Protein AF-A0A7R7CR61-F1 (afdb_monomer_lite)

Structure (mmCIF, N/CA/C/O backbone):
data_AF-A0A7R7CR61-F1
#
_entry.id   AF-A0A7R7CR61-F1
#
loop_
_atom_site.group_PDB
_atom_site.id
_atom_site.type_symbol
_atom_site.label_atom_id
_atom_site.label_alt_id
_atom_site.label_comp_id
_atom_site.label_asym_id
_atom_site.label_entity_id
_atom_site.label_seq_id
_atom_site.pdbx_PDB_ins_code
_atom_site.Cartn_x
_atom_site.Cartn_y
_atom_site.Cartn_z
_atom_site.occupancy
_atom_site.B_iso_or_equiv
_atom_site.auth_seq_id
_atom_site.auth_comp_id
_atom_site.auth_asym_id
_atom_site.auth_atom_id
_atom_site.pdbx_PDB_model_num
ATOM 1 N N . MET A 1 1 ? 56.508 8.858 -38.794 1.00 45.88 1 MET A N 1
ATOM 2 C CA . MET A 1 1 ? 55.669 8.670 -37.591 1.00 45.88 1 MET A CA 1
ATOM 3 C C . MET A 1 1 ? 54.786 9.894 -37.457 1.00 45.88 1 MET A C 1
ATOM 5 O O . MET A 1 1 ? 55.307 10.942 -37.115 1.00 45.88 1 MET A O 1
ATOM 9 N N . ASN A 1 2 ? 53.508 9.811 -37.824 1.00 46.44 2 ASN A N 1
ATOM 10 C CA . ASN A 1 2 ? 52.592 10.938 -37.649 1.00 46.44 2 ASN A CA 1
ATOM 11 C C . ASN A 1 2 ? 51.218 10.412 -37.191 1.00 46.44 2 ASN A C 1
ATOM 13 O O . ASN A 1 2 ? 50.472 9.893 -38.021 1.00 46.44 2 ASN A O 1
ATOM 17 N N . PRO A 1 3 ? 50.902 10.449 -35.884 1.00 57.31 3 PRO A N 1
ATOM 18 C CA . PRO A 1 3 ? 49.620 10.006 -35.355 1.00 57.31 3 PRO A CA 1
ATOM 19 C C . PRO A 1 3 ? 48.672 11.212 -35.258 1.00 57.31 3 PRO A C 1
ATOM 21 O O . PRO A 1 3 ? 48.504 11.777 -34.186 1.00 57.31 3 PRO A O 1
ATOM 24 N N . ALA A 1 4 ? 48.105 11.679 -36.376 1.00 57.72 4 ALA A N 1
ATOM 25 C CA . ALA A 1 4 ? 47.238 12.871 -36.358 1.00 57.72 4 ALA A CA 1
ATOM 26 C C . ALA A 1 4 ? 46.150 12.892 -37.450 1.00 57.72 4 ALA A C 1
ATOM 28 O O . ALA A 1 4 ? 45.810 13.942 -37.987 1.00 57.72 4 ALA A O 1
ATOM 29 N N . LEU A 1 5 ? 45.571 11.732 -37.770 1.00 53.72 5 LEU A N 1
ATOM 30 C CA . LEU A 1 5 ? 44.330 11.619 -38.552 1.00 53.72 5 LEU A CA 1
ATOM 31 C C . LEU A 1 5 ? 43.232 10.963 -37.691 1.00 53.72 5 LEU A C 1
ATOM 33 O O . LEU A 1 5 ? 42.629 9.965 -38.069 1.00 53.72 5 LEU A O 1
ATOM 37 N N . SER A 1 6 ? 42.989 11.499 -36.489 1.00 62.91 6 SER A N 1
ATOM 38 C CA . SER A 1 6 ? 41.817 11.161 -35.668 1.00 62.91 6 SER A CA 1
ATOM 39 C C . SER A 1 6 ? 40.626 11.975 -36.172 1.00 62.91 6 SER A C 1
ATOM 41 O O . SER A 1 6 ? 40.479 13.158 -35.865 1.00 62.91 6 SER A O 1
ATOM 43 N N . LEU A 1 7 ? 39.833 11.365 -37.046 1.00 68.56 7 LEU A N 1
ATOM 44 C CA . LEU A 1 7 ? 38.799 12.042 -37.818 1.00 68.56 7 LEU A CA 1
ATOM 45 C C . LEU A 1 7 ? 37.644 12.504 -36.901 1.00 68.56 7 LEU A C 1
ATOM 47 O O . LEU A 1 7 ? 36.968 11.648 -36.330 1.00 68.56 7 LEU A O 1
ATOM 51 N N . PRO A 1 8 ? 37.349 13.816 -36.790 1.00 72.31 8 PRO A N 1
ATOM 52 C CA . PRO A 1 8 ? 36.312 14.343 -35.890 1.00 72.31 8 PRO A CA 1
ATOM 53 C C . PRO A 1 8 ? 34.908 13.797 -36.190 1.00 72.31 8 PRO A C 1
ATOM 55 O O . PRO A 1 8 ? 34.048 13.771 -35.315 1.00 72.31 8 PRO A O 1
ATOM 58 N N . PHE A 1 9 ? 34.671 13.306 -37.411 1.00 66.94 9 PHE A N 1
ATOM 59 C CA . PHE A 1 9 ? 33.409 12.652 -37.747 1.00 66.94 9 PHE A CA 1
ATOM 60 C C . PHE A 1 9 ? 33.243 11.286 -37.061 1.00 66.94 9 PHE A C 1
ATOM 62 O O . PHE A 1 9 ? 32.122 10.935 -36.710 1.00 66.94 9 PHE A O 1
ATOM 69 N N . LEU A 1 10 ? 34.324 10.526 -36.834 1.00 70.00 10 LEU A N 1
ATOM 70 C CA . LEU A 1 10 ? 34.260 9.210 -36.183 1.00 70.00 10 LEU A CA 1
ATOM 71 C C . LEU A 1 10 ? 33.920 9.326 -34.690 1.00 70.00 10 LEU A C 1
ATOM 73 O O . LEU A 1 10 ? 33.172 8.498 -34.172 1.00 70.00 10 LEU A O 1
ATOM 77 N N . ASP A 1 11 ? 34.392 10.385 -34.028 1.00 79.00 11 ASP A N 1
ATOM 78 C CA . ASP A 1 11 ? 34.077 10.679 -32.623 1.00 79.00 11 ASP A CA 1
ATOM 79 C C . ASP A 1 11 ? 32.580 10.986 -32.427 1.00 79.00 11 ASP A C 1
ATOM 81 O O . ASP A 1 11 ? 31.938 10.479 -31.509 1.00 79.00 11 ASP A O 1
ATOM 85 N N . ILE A 1 12 ? 31.968 11.717 -33.368 1.00 76.81 12 ILE A N 1
ATOM 86 C CA . ILE A 1 12 ? 30.525 12.010 -33.353 1.00 76.81 12 ILE A CA 1
ATOM 87 C C . ILE A 1 12 ? 29.692 10.728 -33.471 1.00 76.81 12 ILE A C 1
ATOM 89 O O . ILE A 1 12 ? 28.695 10.583 -32.761 1.00 76.81 12 ILE A O 1
ATOM 93 N N . PHE A 1 13 ? 30.079 9.793 -34.345 1.00 77.50 13 PHE A N 1
ATOM 94 C CA . PHE A 1 13 ? 29.362 8.524 -34.492 1.00 77.50 13 PHE A CA 1
ATOM 95 C C . PHE A 1 13 ? 29.517 7.629 -33.257 1.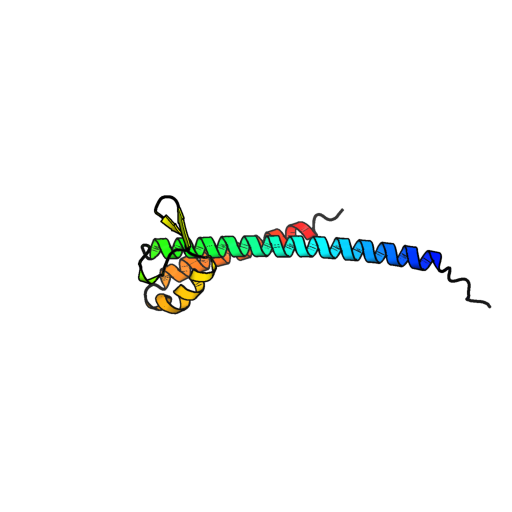00 77.50 13 PHE A C 1
ATOM 97 O O . PHE A 1 13 ? 28.506 7.112 -32.784 1.00 77.50 13 PHE A O 1
ATOM 104 N N . SER A 1 14 ? 30.727 7.524 -32.691 1.00 76.88 14 SER A N 1
ATOM 105 C CA . SER A 1 14 ? 30.987 6.766 -31.454 1.00 76.88 14 SER A CA 1
ATOM 106 C C . SER A 1 14 ? 30.199 7.327 -30.267 1.00 76.88 14 SER A C 1
ATOM 108 O O . SER A 1 14 ? 29.510 6.598 -29.550 1.00 76.88 14 SER A O 1
ATOM 110 N N . ARG A 1 15 ? 30.213 8.654 -30.108 1.00 79.38 15 ARG A N 1
ATOM 111 C CA . ARG A 1 15 ? 29.459 9.352 -29.066 1.00 79.38 15 ARG A CA 1
ATOM 112 C C . ARG A 1 15 ? 27.952 9.198 -29.254 1.00 79.38 15 ARG A C 1
ATOM 114 O O . ARG A 1 15 ? 27.216 9.081 -28.280 1.00 79.38 15 ARG A O 1
ATOM 121 N N . ARG A 1 16 ? 27.465 9.171 -30.500 1.00 76.56 16 ARG A N 1
ATOM 122 C CA . ARG A 1 16 ? 26.039 8.973 -30.797 1.00 76.56 16 ARG A CA 1
ATOM 123 C C . ARG A 1 16 ? 25.569 7.558 -30.456 1.00 76.56 16 ARG A C 1
ATOM 125 O O . ARG A 1 16 ? 24.467 7.433 -29.923 1.00 76.56 16 ARG A O 1
ATOM 132 N N . SER A 1 17 ? 26.371 6.524 -30.723 1.00 77.25 17 SER A N 1
ATOM 133 C CA . SER A 1 17 ? 26.049 5.152 -30.301 1.00 77.25 17 SER A CA 1
ATOM 134 C C . SER A 1 17 ? 25.997 5.030 -28.780 1.00 77.25 17 SER A C 1
ATOM 136 O O . SER A 1 17 ? 24.994 4.555 -28.252 1.00 77.25 17 SER A O 1
ATOM 138 N N . GLU A 1 18 ? 26.996 5.566 -28.078 1.00 78.88 18 GLU A N 1
ATOM 139 C CA . GLU A 1 18 ? 27.086 5.515 -26.615 1.00 78.88 18 GLU A CA 1
ATOM 140 C C . GLU A 1 18 ? 25.904 6.247 -25.955 1.00 78.88 18 GLU A C 1
ATOM 142 O O . GLU A 1 18 ? 25.225 5.709 -25.085 1.00 78.88 18 GLU A O 1
ATOM 147 N N . VAL A 1 19 ? 25.546 7.437 -26.452 1.00 74.38 19 VAL A N 1
ATOM 148 C CA . VAL A 1 19 ? 24.371 8.183 -25.970 1.00 74.38 19 VAL A CA 1
ATOM 149 C C . VAL A 1 19 ? 23.065 7.429 -26.243 1.00 74.38 19 VAL A C 1
ATOM 151 O O . VAL A 1 19 ? 22.183 7.417 -25.385 1.00 74.38 19 VAL A O 1
ATOM 154 N N . SER A 1 20 ? 22.911 6.785 -27.405 1.00 73.12 20 SER A N 1
ATOM 155 C CA . SER A 1 20 ? 21.701 6.005 -27.707 1.00 73.12 20 SER A CA 1
ATOM 156 C C . SER A 1 20 ? 21.539 4.789 -26.789 1.00 73.12 20 SER A C 1
ATOM 158 O O . SER A 1 20 ? 20.426 4.485 -26.355 1.00 73.12 20 SER A O 1
ATOM 160 N N . GLU A 1 21 ? 22.653 4.156 -26.424 1.00 77.06 21 GLU A N 1
ATOM 161 C CA . GLU A 1 21 ? 22.700 3.027 -25.502 1.00 77.06 21 GLU A CA 1
ATOM 162 C C . GLU A 1 21 ? 22.400 3.472 -24.065 1.00 77.06 21 GLU A C 1
ATOM 164 O O . GLU A 1 21 ? 21.550 2.876 -23.404 1.00 77.06 21 GLU A O 1
ATOM 169 N N . VAL A 1 22 ? 22.977 4.592 -23.615 1.00 74.69 22 VAL A N 1
ATOM 170 C CA . VAL A 1 22 ? 22.703 5.185 -22.294 1.00 74.69 22 VAL A CA 1
ATOM 171 C C . VAL A 1 22 ? 21.240 5.617 -22.164 1.00 74.69 22 VAL A C 1
ATOM 173 O O . VAL A 1 22 ? 20.604 5.351 -21.140 1.00 74.69 22 VAL A O 1
ATOM 176 N N . VAL A 1 23 ? 20.665 6.245 -23.196 1.00 76.94 23 VAL A N 1
ATOM 177 C CA . VAL A 1 23 ? 19.246 6.644 -23.203 1.00 76.94 23 VAL A CA 1
ATOM 178 C C . VAL A 1 23 ? 18.332 5.414 -23.184 1.00 76.94 23 VAL A C 1
ATOM 180 O O . VAL A 1 23 ? 17.331 5.417 -22.465 1.00 76.94 23 VAL A O 1
ATOM 183 N N . SER A 1 24 ? 18.676 4.353 -23.921 1.00 76.50 24 SER A N 1
ATOM 184 C CA . SER A 1 24 ? 17.944 3.079 -23.913 1.00 76.50 24 SER A CA 1
ATOM 185 C C . SER A 1 24 ? 18.011 2.390 -22.543 1.00 76.50 24 SER A C 1
ATOM 187 O O . SER A 1 24 ? 16.976 2.086 -21.948 1.00 76.50 24 SER A O 1
ATOM 189 N N . ALA A 1 25 ? 19.215 2.236 -21.984 1.00 70.81 25 ALA A N 1
ATOM 190 C CA . ALA A 1 25 ? 19.447 1.622 -20.680 1.00 70.81 25 ALA A CA 1
ATOM 191 C C . ALA A 1 25 ? 18.721 2.371 -19.552 1.00 70.81 25 ALA A C 1
ATOM 193 O O . ALA A 1 25 ? 18.045 1.756 -18.729 1.00 70.81 25 ALA A O 1
ATOM 194 N N . THR A 1 26 ? 18.776 3.706 -19.562 1.00 74.75 26 THR A N 1
ATOM 195 C CA . THR A 1 26 ? 18.083 4.551 -18.580 1.00 74.75 26 THR A CA 1
ATOM 196 C C . THR A 1 26 ? 16.565 4.367 -18.662 1.00 74.75 26 THR A C 1
ATOM 198 O O . THR A 1 26 ? 15.915 4.185 -17.635 1.00 74.75 26 THR A O 1
ATOM 201 N N . ARG A 1 27 ? 15.976 4.347 -19.870 1.00 71.25 27 ARG A N 1
ATOM 202 C CA . ARG A 1 27 ? 14.525 4.139 -20.055 1.00 71.25 27 ARG A CA 1
ATOM 203 C C . ARG A 1 27 ? 14.051 2.778 -19.539 1.00 71.25 27 ARG A C 1
ATOM 205 O O . ARG A 1 27 ? 12.989 2.712 -18.922 1.00 71.25 27 ARG A O 1
ATOM 212 N N . VAL A 1 28 ? 14.8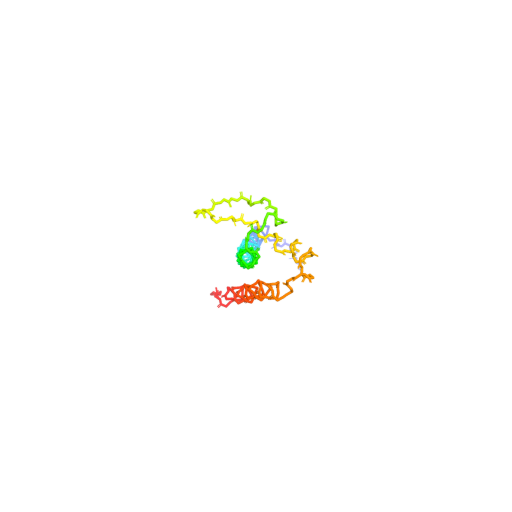31 1.718 -19.756 1.00 77.81 28 VAL A N 1
ATOM 213 C CA . VAL A 1 28 ? 14.513 0.367 -19.259 1.00 77.81 28 VAL A CA 1
ATOM 214 C C . VAL A 1 28 ? 14.552 0.318 -17.730 1.00 77.81 28 VAL A C 1
ATOM 216 O O . VAL A 1 28 ? 13.625 -0.210 -17.116 1.00 77.81 28 VAL A O 1
ATOM 219 N N . LEU A 1 29 ? 15.566 0.929 -17.111 1.00 79.38 29 LEU A N 1
ATOM 220 C CA . LEU A 1 29 ? 15.689 0.995 -15.651 1.00 79.38 29 LEU A CA 1
ATOM 221 C C . LEU A 1 29 ? 14.525 1.764 -15.009 1.00 79.38 29 LEU A C 1
ATOM 223 O O . LEU A 1 29 ? 13.938 1.295 -14.037 1.00 79.38 29 LEU A O 1
ATOM 227 N N . TRP A 1 30 ? 14.128 2.907 -15.577 1.00 84.38 30 TRP A N 1
ATOM 228 C CA . TRP A 1 30 ? 12.973 3.664 -15.078 1.00 84.38 30 TRP A CA 1
ATOM 229 C C . TRP A 1 30 ? 11.666 2.874 -15.173 1.00 84.38 30 TRP A C 1
ATOM 231 O O . TRP A 1 30 ? 10.865 2.910 -14.239 1.00 84.38 30 TRP A O 1
ATOM 241 N N . GLY A 1 31 ? 11.467 2.121 -16.260 1.00 84.31 31 GLY A N 1
ATOM 242 C CA . GLY A 1 31 ? 10.320 1.222 -16.395 1.00 84.31 31 GLY A CA 1
ATOM 243 C C . GLY A 1 31 ? 10.269 0.178 -15.276 1.00 84.31 31 GLY A C 1
ATOM 244 O O . GLY A 1 31 ? 9.221 -0.017 -14.664 1.00 84.31 31 GLY A O 1
ATOM 245 N N . GLN A 1 32 ? 11.409 -0.437 -14.948 1.00 79.31 32 GLN A N 1
ATOM 246 C CA . GLN A 1 32 ? 11.511 -1.417 -13.862 1.00 79.31 32 GLN A CA 1
ATOM 247 C C . GLN A 1 32 ? 11.205 -0.803 -12.494 1.00 79.31 32 GLN A C 1
ATOM 249 O O . GLN A 1 32 ? 10.421 -1.371 -11.736 1.00 79.31 32 GLN A O 1
ATOM 254 N N . ILE A 1 33 ? 11.770 0.371 -12.196 1.00 86.44 33 ILE A N 1
ATOM 255 C CA . ILE A 1 33 ? 11.533 1.076 -10.929 1.00 86.44 33 ILE A CA 1
ATOM 256 C C . ILE A 1 33 ? 10.038 1.356 -10.749 1.00 86.44 33 ILE A C 1
ATOM 258 O O . ILE A 1 33 ? 9.493 1.069 -9.687 1.00 86.44 33 ILE A O 1
ATOM 262 N N . ILE A 1 34 ? 9.356 1.858 -11.784 1.00 90.50 34 ILE A N 1
ATOM 263 C CA . ILE A 1 34 ? 7.918 2.166 -11.724 1.00 90.50 34 ILE A CA 1
ATOM 264 C C . ILE A 1 34 ? 7.086 0.897 -11.505 1.00 90.50 34 ILE A C 1
ATOM 266 O O . ILE A 1 34 ? 6.147 0.909 -10.707 1.00 90.50 34 ILE A O 1
ATOM 270 N N . VAL A 1 35 ? 7.421 -0.201 -12.187 1.00 87.69 35 VAL A N 1
ATOM 271 C CA . VAL A 1 35 ? 6.713 -1.481 -12.043 1.00 87.69 35 VAL A CA 1
ATOM 272 C C . VAL A 1 35 ? 6.880 -2.040 -10.632 1.00 87.69 35 VAL A C 1
ATOM 274 O O . VAL A 1 35 ? 5.883 -2.324 -9.972 1.00 87.69 35 VAL A O 1
ATOM 277 N N . VAL A 1 36 ? 8.118 -2.139 -10.140 1.00 87.38 36 VAL A N 1
ATOM 278 C CA . VAL A 1 36 ? 8.420 -2.616 -8.780 1.00 87.38 36 VAL A CA 1
ATOM 279 C C . VAL A 1 36 ? 7.725 -1.741 -7.742 1.00 87.38 36 VAL A C 1
ATOM 281 O O . VAL A 1 36 ? 7.048 -2.257 -6.855 1.00 87.38 36 VAL A O 1
ATOM 284 N N . PHE A 1 37 ? 7.826 -0.419 -7.890 1.00 88.62 37 PHE A N 1
ATOM 285 C CA . PHE A 1 37 ? 7.179 0.532 -6.995 1.00 88.62 37 PHE A CA 1
ATOM 286 C C . PHE A 1 37 ? 5.659 0.346 -6.966 1.00 88.62 37 PHE A C 1
ATOM 288 O O . PHE A 1 37 ? 5.063 0.330 -5.894 1.00 88.62 37 PHE A O 1
ATOM 295 N N . THR A 1 38 ? 5.032 0.140 -8.126 1.00 90.19 38 THR A N 1
ATOM 296 C CA . THR A 1 38 ? 3.582 -0.068 -8.229 1.00 90.19 38 THR A CA 1
ATOM 297 C C . THR A 1 38 ? 3.154 -1.382 -7.577 1.00 90.19 38 THR A C 1
ATOM 299 O O . THR A 1 38 ? 2.157 -1.402 -6.860 1.00 90.19 38 THR A O 1
ATOM 302 N N . ILE A 1 39 ? 3.910 -2.470 -7.766 1.00 89.50 39 ILE A N 1
ATOM 303 C CA . ILE A 1 39 ? 3.627 -3.764 -7.120 1.00 89.50 39 ILE A CA 1
ATOM 304 C C . ILE A 1 39 ? 3.682 -3.619 -5.596 1.00 89.50 39 ILE A C 1
ATOM 306 O O . ILE A 1 39 ? 2.752 -4.033 -4.904 1.00 89.50 39 ILE A O 1
ATOM 310 N N . VAL A 1 40 ? 4.739 -2.989 -5.077 1.00 89.06 40 VAL A N 1
ATOM 311 C CA . VAL A 1 40 ? 4.892 -2.744 -3.636 1.00 89.06 40 VAL A CA 1
ATOM 312 C C . VAL A 1 40 ? 3.759 -1.860 -3.116 1.00 89.06 40 VAL A C 1
ATOM 314 O O . VAL A 1 40 ? 3.162 -2.176 -2.090 1.00 89.06 40 VAL A O 1
ATOM 317 N N . LEU A 1 41 ? 3.407 -0.794 -3.838 1.00 89.88 41 LEU A N 1
ATOM 318 C CA . LEU A 1 41 ? 2.321 0.108 -3.458 1.00 89.88 41 LEU A CA 1
ATOM 319 C C . LEU A 1 41 ? 0.973 -0.625 -3.373 1.00 89.88 41 LEU A C 1
ATOM 321 O O . LEU A 1 41 ? 0.243 -0.443 -2.402 1.00 89.88 41 LEU A O 1
ATOM 325 N N . VAL A 1 42 ? 0.656 -1.479 -4.351 1.00 90.88 42 VAL A N 1
ATOM 326 C CA . VAL A 1 42 ? -0.576 -2.284 -4.363 1.00 90.88 42 VAL A CA 1
ATOM 327 C C . VAL A 1 42 ? -0.587 -3.298 -3.220 1.00 90.88 42 VAL A C 1
ATOM 329 O O . VAL A 1 42 ? -1.612 -3.462 -2.563 1.00 90.88 42 VAL A O 1
ATOM 332 N N . ALA A 1 43 ? 0.541 -3.948 -2.937 1.00 90.25 43 ALA A N 1
ATOM 333 C CA . ALA A 1 43 ? 0.643 -4.915 -1.848 1.00 90.25 43 ALA A CA 1
ATOM 334 C C . ALA A 1 43 ? 0.470 -4.267 -0.470 1.00 90.25 43 ALA A C 1
ATOM 336 O O . ALA A 1 43 ? -0.283 -4.765 0.366 1.00 90.25 43 ALA A O 1
ATOM 337 N N . VAL A 1 44 ? 1.118 -3.119 -0.257 1.00 90.62 44 VAL A N 1
ATOM 338 C CA . VAL A 1 44 ? 0.940 -2.308 0.952 1.00 90.62 44 VAL A CA 1
ATOM 339 C C . VAL A 1 44 ? -0.511 -1.846 1.065 1.00 90.62 44 VAL A C 1
ATOM 341 O O . VAL A 1 44 ? -1.096 -1.922 2.139 1.00 90.62 44 VAL A O 1
ATOM 344 N N . TRP A 1 45 ? -1.138 -1.432 -0.036 1.00 91.56 45 TRP A N 1
ATOM 345 C CA . TRP A 1 45 ? -2.539 -1.024 -0.018 1.00 91.56 45 TRP A CA 1
ATOM 346 C C . TRP A 1 45 ? -3.489 -2.170 0.335 1.00 91.56 45 TRP A C 1
ATOM 348 O O . TRP A 1 45 ? -4.405 -1.974 1.132 1.00 91.56 45 TRP A O 1
ATOM 358 N N . ALA A 1 46 ? -3.247 -3.370 -0.197 1.00 89.75 46 ALA A N 1
ATOM 359 C CA . ALA A 1 46 ? -4.000 -4.567 0.158 1.00 89.75 46 ALA A CA 1
ATOM 360 C C . ALA A 1 46 ? -3.855 -4.903 1.651 1.00 89.75 46 ALA A C 1
ATOM 362 O O . ALA A 1 46 ? -4.856 -5.190 2.305 1.00 89.75 46 ALA A O 1
ATOM 363 N N . ALA A 1 47 ? -2.643 -4.792 2.207 1.00 89.62 47 ALA A N 1
ATOM 364 C CA . ALA A 1 47 ? -2.406 -4.944 3.641 1.00 89.62 47 ALA A CA 1
ATOM 365 C C . ALA A 1 47 ? -3.199 -3.914 4.462 1.00 89.62 47 ALA A C 1
ATOM 367 O O . ALA A 1 47 ? -3.863 -4.281 5.428 1.00 89.62 47 ALA A O 1
ATOM 368 N N . THR A 1 48 ? -3.219 -2.649 4.034 1.00 90.75 48 THR A N 1
ATOM 369 C CA . THR A 1 48 ? -4.021 -1.596 4.673 1.00 90.75 48 THR A CA 1
ATOM 370 C C . THR A 1 48 ? -5.506 -1.939 4.677 1.00 90.75 48 THR A C 1
ATOM 372 O O . THR A 1 48 ? -6.138 -1.877 5.728 1.00 90.75 48 THR A O 1
ATOM 375 N N . GLN A 1 49 ? -6.080 -2.335 3.536 1.00 89.94 49 GLN A N 1
ATOM 376 C CA . GLN A 1 49 ? -7.505 -2.687 3.486 1.00 89.94 49 GLN A CA 1
ATOM 377 C C . GLN A 1 49 ? -7.816 -3.931 4.326 1.00 89.94 49 GLN A C 1
ATOM 379 O O . GLN A 1 49 ? -8.832 -3.957 5.019 1.00 89.94 49 GLN A O 1
ATOM 384 N N . TRP A 1 50 ? -6.928 -4.931 4.326 1.00 89.12 50 TRP A N 1
ATOM 385 C CA . TRP A 1 50 ? -7.063 -6.118 5.173 1.00 89.12 50 TRP A CA 1
ATOM 386 C C . TRP A 1 50 ? -7.093 -5.750 6.658 1.00 89.12 50 TRP A C 1
ATOM 388 O O . TRP A 1 50 ? -7.999 -6.157 7.385 1.00 89.12 50 TRP A O 1
ATOM 398 N N . THR A 1 51 ? -6.144 -4.928 7.108 1.00 89.69 51 THR A N 1
ATOM 399 C CA . THR A 1 51 ? -6.085 -4.457 8.494 1.00 89.69 51 THR A CA 1
ATOM 400 C C . THR A 1 51 ? -7.305 -3.614 8.856 1.00 89.69 51 THR A C 1
ATOM 402 O O . THR A 1 51 ? -7.883 -3.820 9.920 1.00 89.69 51 THR A O 1
ATOM 405 N N . ALA A 1 52 ? -7.753 -2.719 7.971 1.00 89.00 52 ALA A N 1
ATOM 406 C CA . ALA A 1 52 ? -8.949 -1.909 8.195 1.00 89.00 52 ALA A CA 1
ATOM 407 C C . ALA A 1 52 ? -10.206 -2.778 8.362 1.00 89.00 52 ALA A C 1
ATOM 409 O O . ALA A 1 52 ? -10.996 -2.555 9.281 1.00 89.00 52 ALA A O 1
ATOM 410 N N . TRP A 1 53 ? -10.348 -3.810 7.525 1.00 86.19 53 TRP A N 1
ATOM 411 C CA . TRP A 1 53 ? -11.440 -4.775 7.611 1.00 86.19 53 TRP A CA 1
ATOM 412 C C . TRP A 1 53 ? -11.395 -5.582 8.916 1.00 86.19 53 TRP A C 1
ATOM 414 O O . TRP A 1 53 ? -12.411 -5.710 9.597 1.00 86.19 53 TRP A O 1
ATOM 424 N N . ARG A 1 54 ? -10.213 -6.065 9.322 1.00 86.88 54 ARG A N 1
ATOM 425 C CA . ARG A 1 54 ? -10.024 -6.816 10.579 1.00 86.88 54 ARG A CA 1
ATOM 426 C C . ARG A 1 54 ? -10.268 -5.962 11.828 1.00 86.88 54 ARG A C 1
ATOM 428 O O . ARG A 1 54 ? -10.725 -6.492 12.835 1.00 86.88 54 ARG A O 1
ATOM 435 N N . LEU A 1 55 ? -10.008 -4.657 11.754 1.00 86.50 55 LEU A N 1
ATOM 436 C CA . LEU A 1 55 ? -10.300 -3.684 12.814 1.00 86.50 55 LEU A CA 1
ATOM 437 C C . LEU A 1 55 ? -11.729 -3.111 12.735 1.00 86.50 55 LEU A C 1
ATOM 439 O O . LEU A 1 55 ? -12.075 -2.218 13.508 1.00 86.50 55 LEU A O 1
ATOM 443 N N . GLY A 1 56 ? -12.562 -3.606 11.813 1.00 86.12 56 GLY A N 1
ATOM 444 C CA . GLY A 1 56 ? -13.974 -3.242 11.709 1.00 86.12 56 GLY A CA 1
ATOM 445 C C . GLY A 1 56 ? -14.228 -1.800 11.271 1.00 86.12 56 GLY A C 1
ATOM 446 O O . GLY A 1 56 ? -15.254 -1.238 11.641 1.00 86.12 56 GLY A O 1
ATOM 447 N N . PHE A 1 57 ? -13.303 -1.190 10.521 1.00 82.44 57 PHE A N 1
ATOM 448 C CA . PHE A 1 57 ? -13.417 0.195 10.044 1.00 82.44 57 PHE A CA 1
ATOM 449 C C . PHE A 1 57 ? -13.720 1.211 11.159 1.00 82.44 57 PHE A C 1
ATOM 451 O O . PHE A 1 57 ? -14.483 2.160 10.983 1.00 82.44 57 PHE A O 1
ATOM 458 N N . GLN A 1 58 ? -13.125 1.000 12.335 1.00 82.25 58 GLN A N 1
ATOM 459 C CA . GLN A 1 58 ? -13.316 1.875 13.486 1.00 82.25 58 GLN A CA 1
ATOM 460 C C . GLN A 1 58 ? -12.929 3.331 13.175 1.00 82.25 58 GLN A C 1
ATOM 462 O O . GLN A 1 58 ? -11.909 3.599 12.537 1.00 82.25 58 GLN A O 1
ATOM 467 N N . GLY A 1 59 ? -13.684 4.291 13.720 1.00 77.44 59 GLY A N 1
ATOM 468 C CA . GLY A 1 59 ? -13.410 5.724 13.531 1.00 77.44 59 GLY A CA 1
ATOM 469 C C . GLY A 1 59 ? -12.034 6.182 14.043 1.00 77.44 59 GLY A C 1
ATOM 470 O O . GLY A 1 59 ? -11.531 7.218 13.619 1.00 77.44 59 GLY A O 1
ATOM 471 N N . GLN A 1 60 ? -11.384 5.392 14.906 1.00 80.62 60 GLN A N 1
ATOM 472 C CA . GLN A 1 60 ? -10.023 5.652 15.397 1.00 80.62 60 GLN A CA 1
ATOM 473 C C . GLN A 1 60 ? -8.940 5.475 14.320 1.00 80.62 60 GLN A C 1
ATOM 475 O O . GLN A 1 60 ? -7.841 5.998 14.479 1.00 80.62 60 GLN A O 1
ATOM 480 N N . LEU A 1 61 ? -9.241 4.789 13.209 1.00 82.06 61 LEU A N 1
ATOM 481 C CA . LEU A 1 61 ? -8.326 4.660 12.066 1.00 82.06 61 LEU A CA 1
ATOM 482 C C . LEU A 1 61 ? -8.172 5.972 11.281 1.00 82.06 61 LEU A C 1
ATOM 484 O O . LEU A 1 61 ? -7.277 6.081 10.440 1.00 82.06 61 LEU A O 1
ATOM 488 N N . GLY A 1 62 ? -9.010 6.968 11.584 1.00 83.69 62 GLY A N 1
ATOM 489 C CA . GLY A 1 62 ? -9.056 8.262 10.918 1.00 83.69 62 GLY A CA 1
ATOM 490 C C . GLY 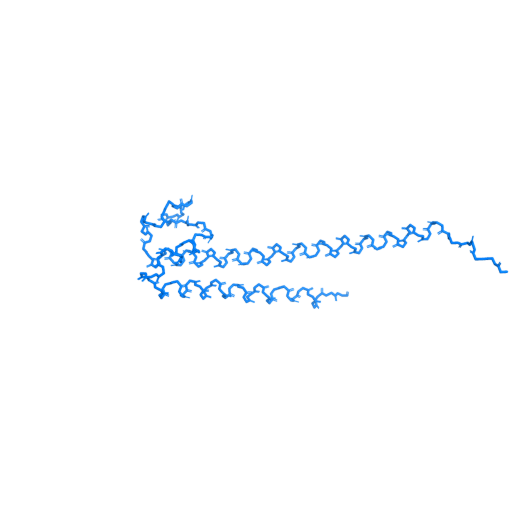A 1 62 ? -10.076 8.303 9.783 1.00 83.69 62 GLY A C 1
ATOM 491 O O . GLY A 1 62 ? -10.823 7.349 9.547 1.00 83.69 62 GLY A O 1
ATOM 492 N N . SER A 1 63 ? -10.108 9.437 9.080 1.00 83.25 63 SER A N 1
ATOM 493 C CA . SER A 1 63 ? -10.995 9.616 7.931 1.00 83.25 63 SER A CA 1
ATOM 494 C C . SER A 1 63 ? -10.532 8.741 6.764 1.00 83.25 63 SER A C 1
ATOM 496 O O . SER A 1 63 ? -9.345 8.788 6.420 1.00 83.25 63 SER A O 1
ATOM 498 N N . PRO A 1 64 ? -11.438 7.989 6.116 1.00 87.31 64 PRO A N 1
ATOM 499 C CA . PRO A 1 64 ? -11.117 7.345 4.855 1.00 87.31 64 PRO A CA 1
ATOM 500 C C . PRO A 1 64 ? -10.777 8.389 3.796 1.00 87.31 64 PRO A C 1
ATOM 502 O O . PRO A 1 64 ? -11.219 9.539 3.856 1.00 87.31 64 PRO A O 1
ATOM 505 N N . TRP A 1 65 ? -9.980 7.971 2.818 1.00 85.88 65 TRP A N 1
ATOM 506 C CA . TRP A 1 65 ? -9.663 8.799 1.665 1.00 85.88 65 TRP A CA 1
ATOM 507 C C . TRP A 1 65 ? -10.861 8.869 0.718 1.00 85.88 65 TRP A C 1
ATOM 509 O O . TRP A 1 65 ? -11.230 9.948 0.260 1.00 85.88 65 TRP A O 1
ATOM 519 N N . PHE A 1 66 ? -11.490 7.716 0.478 1.00 87.75 66 PHE A N 1
ATOM 520 C CA . PHE A 1 66 ? -12.672 7.569 -0.365 1.00 87.75 66 PHE A CA 1
ATOM 521 C C . PHE A 1 66 ? -13.570 6.466 0.187 1.00 87.75 66 PHE A C 1
ATOM 523 O O . PHE A 1 66 ? -13.093 5.576 0.882 1.00 87.75 66 PHE A O 1
ATOM 530 N N . GLU A 1 67 ? -14.846 6.472 -0.175 1.00 87.31 67 GLU A N 1
ATOM 531 C CA . GLU A 1 67 ? -15.751 5.353 0.083 1.00 87.31 67 GLU A CA 1
ATOM 532 C C . GLU A 1 67 ? -16.165 4.730 -1.249 1.00 87.31 67 GLU A C 1
ATOM 534 O O . GLU A 1 67 ? -16.636 5.423 -2.151 1.00 87.31 67 GLU A O 1
ATOM 539 N N . VAL A 1 68 ? -15.979 3.418 -1.390 1.00 81.50 68 VAL A N 1
ATOM 540 C CA . VAL A 1 68 ? -16.389 2.670 -2.585 1.00 81.50 68 VAL A CA 1
ATOM 541 C C . VAL A 1 68 ? -17.423 1.642 -2.163 1.00 81.50 68 VAL A C 1
ATOM 543 O O . VAL A 1 68 ? -17.132 0.763 -1.360 1.00 81.50 68 VAL A O 1
ATOM 546 N N . ALA A 1 69 ? -18.644 1.760 -2.691 1.00 82.00 69 ALA A N 1
ATOM 547 C CA . ALA A 1 69 ? -19.762 0.872 -2.354 1.00 82.00 69 ALA A CA 1
ATOM 548 C C . ALA A 1 69 ? -20.038 0.756 -0.834 1.00 82.00 69 ALA A C 1
ATOM 550 O O . ALA A 1 69 ? -20.432 -0.301 -0.349 1.00 82.00 69 ALA A O 1
ATOM 551 N N . GLY A 1 70 ? -19.815 1.842 -0.082 1.00 79.44 70 GLY A N 1
ATOM 552 C CA . GLY A 1 70 ? -19.978 1.875 1.377 1.00 79.44 70 GLY A CA 1
ATOM 553 C C . GLY A 1 70 ? -18.803 1.291 2.170 1.00 79.44 70 GLY A C 1
ATOM 554 O O . GLY A 1 70 ? -18.879 1.233 3.394 1.00 79.44 70 GLY A O 1
ATOM 555 N N . LEU A 1 71 ? -17.718 0.873 1.504 1.00 83.38 71 LEU A N 1
ATOM 556 C CA . LEU A 1 71 ? -16.474 0.465 2.155 1.00 83.38 71 LEU A CA 1
ATOM 557 C C . LEU A 1 71 ? -15.486 1.641 2.206 1.00 83.38 71 LEU A C 1
ATOM 559 O O . LEU A 1 71 ? -15.151 2.197 1.153 1.00 83.38 71 LEU A O 1
ATOM 563 N N . PRO A 1 72 ? -14.992 2.012 3.399 1.00 86.06 72 PRO A N 1
ATOM 564 C CA . PRO A 1 72 ? -14.024 3.088 3.548 1.00 86.06 72 PRO A CA 1
ATOM 565 C C . PRO A 1 72 ? -12.637 2.632 3.079 1.00 86.06 72 PRO A C 1
ATOM 567 O O . PRO A 1 72 ? -12.041 1.709 3.632 1.00 86.06 72 PRO A O 1
ATOM 570 N N . LEU A 1 73 ? -12.109 3.305 2.057 1.00 87.31 73 LEU A N 1
ATOM 571 C CA . LEU A 1 73 ? -10.769 3.095 1.528 1.00 87.31 73 LEU A CA 1
ATOM 572 C C . LEU A 1 73 ? -9.760 4.040 2.168 1.00 87.31 73 LEU A C 1
ATOM 574 O O . LEU A 1 73 ? -9.818 5.262 2.024 1.00 87.31 73 LEU A O 1
ATOM 578 N N . TYR A 1 74 ? -8.757 3.436 2.792 1.00 88.94 74 TYR A N 1
ATOM 579 C CA . TYR A 1 74 ? -7.621 4.137 3.379 1.00 88.94 74 TYR A CA 1
ATOM 580 C C . TYR A 1 74 ? -6.417 4.247 2.429 1.00 88.94 74 TYR A C 1
ATOM 582 O O . TYR A 1 74 ? -6.266 3.424 1.516 1.00 88.94 74 TYR A O 1
ATOM 590 N N . PRO A 1 75 ? -5.547 5.257 2.620 1.00 87.88 75 PRO A N 1
ATOM 591 C CA . PRO A 1 75 ? -4.359 5.428 1.794 1.00 87.88 75 PRO A CA 1
ATOM 592 C C . PRO A 1 75 ? -3.331 4.313 2.070 1.00 87.88 75 PRO A C 1
ATOM 594 O O . PRO A 1 75 ? -3.207 3.879 3.217 1.00 87.88 75 PRO A O 1
ATOM 597 N N . PRO A 1 76 ? -2.546 3.866 1.067 1.00 86.50 76 PRO A N 1
ATOM 598 C CA . PRO A 1 76 ? -1.590 2.766 1.224 1.00 86.50 76 PRO A CA 1
ATOM 599 C C . PRO A 1 76 ? -0.671 2.881 2.455 1.00 86.50 76 PRO A C 1
ATOM 601 O O . PRO A 1 76 ? -0.622 1.929 3.225 1.00 86.50 76 PRO A O 1
ATOM 604 N N . PRO A 1 77 ? -0.010 4.019 2.748 1.00 87.38 77 PRO A N 1
ATOM 605 C CA . PRO A 1 77 ? 0.901 4.101 3.893 1.00 87.38 77 PRO A CA 1
ATOM 606 C C . PRO A 1 77 ? 0.212 4.113 5.271 1.00 87.38 77 PRO A C 1
ATOM 608 O O . PRO A 1 77 ? 0.916 4.070 6.280 1.00 87.38 77 PRO A O 1
ATOM 611 N N . ALA A 1 78 ? -1.127 4.151 5.354 1.00 88.12 78 ALA A N 1
ATOM 612 C CA . ALA A 1 78 ? -1.840 4.163 6.637 1.00 88.12 78 ALA A CA 1
ATOM 613 C C . ALA A 1 78 ? -1.552 2.918 7.488 1.00 88.12 78 ALA A C 1
ATOM 615 O O . ALA A 1 78 ? -1.480 3.030 8.710 1.00 88.12 78 ALA A O 1
ATOM 616 N N . PHE A 1 79 ? -1.299 1.765 6.855 1.00 87.81 79 PHE A N 1
ATOM 617 C CA . PHE A 1 79 ? -0.928 0.531 7.549 1.00 87.81 79 PHE A CA 1
ATOM 618 C C . PHE A 1 79 ? 0.257 0.721 8.502 1.00 87.81 79 PHE A C 1
ATOM 620 O O . PHE A 1 79 ? 0.193 0.268 9.639 1.00 87.81 79 PHE A O 1
ATOM 627 N N . PHE A 1 80 ? 1.302 1.447 8.091 1.00 88.12 80 PHE A N 1
ATOM 628 C CA . PHE A 1 80 ? 2.473 1.690 8.941 1.00 88.12 80 PHE A CA 1
ATOM 629 C C . PHE A 1 80 ? 2.146 2.571 10.147 1.00 88.12 80 PHE A C 1
ATOM 631 O O . PHE A 1 80 ? 2.652 2.340 11.244 1.00 88.12 80 PHE A O 1
ATOM 638 N N . TRP A 1 81 ? 1.278 3.566 9.954 1.00 88.94 81 TRP A N 1
ATOM 639 C CA . TRP A 1 81 ? 0.832 4.437 11.036 1.00 88.94 81 TRP A CA 1
ATOM 640 C C . TRP A 1 81 ? 0.026 3.646 12.062 1.00 88.94 81 TRP A C 1
ATOM 642 O O . TRP A 1 81 ? 0.263 3.732 13.264 1.00 88.94 81 TRP A O 1
ATOM 652 N N . TRP A 1 82 ? -0.891 2.810 11.583 1.00 89.56 82 TRP A N 1
ATOM 653 C CA . TRP A 1 82 ? -1.686 1.955 12.448 1.00 89.56 82 TRP A CA 1
ATOM 654 C C . TRP A 1 82 ? -0.858 0.889 13.136 1.00 89.56 82 TRP A C 1
ATOM 656 O O . TRP A 1 82 ? -1.133 0.599 14.290 1.00 89.56 82 TRP A O 1
ATOM 666 N N . TRP A 1 83 ? 0.163 0.347 12.474 1.00 85.44 83 TRP A N 1
ATOM 667 C CA . TRP A 1 83 ? 1.100 -0.566 13.115 1.00 85.44 83 TRP A CA 1
ATOM 668 C C . TRP A 1 83 ? 1.739 0.125 14.322 1.00 85.44 83 TRP A C 1
ATOM 670 O O . TRP A 1 83 ? 1.669 -0.385 15.432 1.00 85.44 83 TRP A O 1
ATOM 680 N N . TYR A 1 84 ? 2.263 1.341 14.153 1.00 86.00 84 TYR A N 1
ATOM 681 C CA . TYR A 1 84 ? 2.884 2.074 15.257 1.00 86.00 84 TYR A CA 1
ATOM 682 C C . TYR A 1 84 ? 1.934 2.324 16.446 1.00 86.00 84 TYR A C 1
ATOM 684 O O . TYR A 1 84 ? 2.349 2.198 17.596 1.00 86.00 84 TYR A O 1
ATOM 692 N N . PHE A 1 85 ? 0.665 2.659 16.189 1.00 84.50 85 PHE A N 1
ATOM 693 C CA . PHE A 1 85 ? -0.297 3.001 17.248 1.00 84.50 85 PHE A CA 1
ATOM 694 C C . PHE A 1 85 ? -1.063 1.807 17.831 1.00 84.50 85 PHE A C 1
ATOM 696 O O . PHE A 1 85 ? -1.332 1.779 19.031 1.00 84.50 85 PHE A O 1
ATOM 703 N N . PHE A 1 86 ? -1.455 0.844 16.997 1.00 84.75 86 PHE A N 1
ATOM 704 C CA . PHE A 1 86 ? -2.439 -0.184 17.339 1.00 84.75 86 PHE A CA 1
ATOM 705 C C . PHE A 1 86 ? -1.864 -1.601 17.462 1.00 84.75 86 PHE A C 1
ATOM 707 O O . PHE A 1 86 ? -2.577 -2.496 17.919 1.00 84.75 86 PHE A O 1
ATOM 714 N N . ASP A 1 87 ? -0.601 -1.834 17.099 1.00 83.00 87 ASP A N 1
ATOM 715 C CA . ASP A 1 87 ? 0.014 -3.170 17.161 1.00 83.00 87 ASP A CA 1
ATOM 716 C C . ASP A 1 87 ? -0.023 -3.792 18.554 1.00 83.00 87 ASP A C 1
ATOM 718 O O . ASP A 1 87 ? -0.313 -4.977 18.685 1.00 83.00 87 ASP A O 1
ATOM 722 N N . ALA A 1 88 ? 0.106 -2.978 19.603 1.00 84.94 88 ALA A N 1
ATOM 723 C CA . ALA A 1 88 ? -0.035 -3.436 20.984 1.00 84.94 88 ALA A CA 1
ATOM 724 C C . ALA A 1 88 ? -1.424 -4.027 21.303 1.00 84.94 88 ALA A C 1
ATOM 726 O O . ALA A 1 88 ? -1.551 -4.847 22.211 1.00 84.94 88 ALA A O 1
ATOM 727 N N . TYR A 1 89 ? -2.467 -3.624 20.573 1.00 83.31 89 TYR A N 1
ATOM 728 C CA . TYR A 1 89 ? -3.847 -4.052 20.812 1.00 83.31 89 TYR A CA 1
ATOM 729 C C . TYR A 1 89 ? -4.233 -5.277 19.976 1.00 83.31 89 TYR A C 1
ATOM 731 O O . TYR A 1 89 ? -4.999 -6.120 20.441 1.00 83.31 89 TYR A O 1
ATOM 739 N N . ALA A 1 90 ? -3.724 -5.387 18.745 1.00 85.56 90 ALA A N 1
ATOM 740 C CA . ALA A 1 90 ? -4.091 -6.453 17.812 1.00 85.56 90 ALA A CA 1
ATOM 741 C C . ALA A 1 90 ? -2.890 -6.958 16.983 1.00 85.56 90 ALA A C 1
ATOM 743 O O . ALA A 1 90 ? -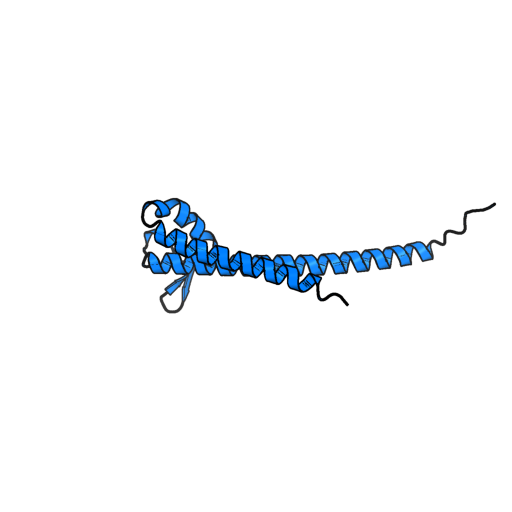2.938 -6.926 15.750 1.00 85.56 90 ALA A O 1
ATOM 744 N N . PRO A 1 91 ? -1.832 -7.488 17.624 1.00 85.75 91 PRO A N 1
ATOM 745 C CA . PRO A 1 91 ? -0.571 -7.806 16.943 1.00 85.75 91 PRO A CA 1
ATOM 746 C C . PRO A 1 91 ? -0.739 -8.869 15.847 1.00 85.75 91 PRO A C 1
ATOM 748 O O . PRO A 1 91 ? -0.083 -8.831 14.811 1.00 85.75 91 PRO A O 1
ATOM 751 N N . HIS A 1 92 ? -1.680 -9.803 16.022 1.00 86.75 92 HIS A N 1
ATOM 752 C CA . HIS A 1 92 ? -1.973 -10.835 15.024 1.00 86.75 92 HIS A CA 1
ATOM 753 C C . HIS A 1 92 ? -2.492 -10.260 13.697 1.00 86.75 92 HIS A C 1
ATOM 755 O O . HIS A 1 92 ? -2.121 -10.754 12.636 1.00 86.75 92 HIS A O 1
ATOM 761 N N . VAL A 1 93 ? -3.286 -9.186 13.738 1.00 88.62 93 VAL A N 1
ATOM 762 C CA . VAL A 1 93 ? -3.813 -8.529 12.533 1.00 88.62 93 VAL A CA 1
ATOM 763 C C . VAL A 1 93 ? -2.691 -7.848 11.751 1.00 88.62 93 VAL A C 1
ATOM 765 O O . VAL A 1 93 ? -2.663 -7.913 10.522 1.00 88.62 93 VAL A O 1
ATOM 768 N N . PHE A 1 94 ? -1.752 -7.211 12.453 1.00 86.62 94 PHE A N 1
ATOM 769 C CA . PHE A 1 94 ? -0.603 -6.557 11.827 1.00 86.62 94 PHE A CA 1
ATOM 770 C C . PHE A 1 94 ? 0.407 -7.563 11.281 1.00 86.62 94 PHE A C 1
ATOM 772 O O . PHE A 1 94 ? 0.955 -7.331 10.208 1.00 86.62 94 PHE A O 1
ATOM 779 N N . MET A 1 95 ? 0.583 -8.717 11.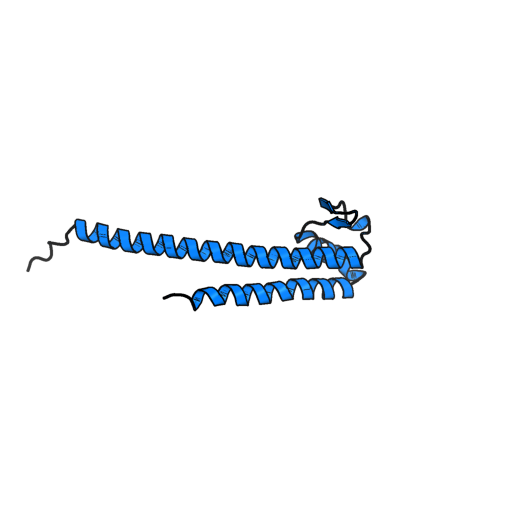930 1.00 87.56 95 MET A N 1
ATOM 780 C CA . MET A 1 95 ? 1.370 -9.818 11.366 1.00 87.56 95 MET A CA 1
ATOM 781 C C . MET A 1 95 ? 0.745 -10.378 10.079 1.00 87.56 95 MET A C 1
ATOM 783 O O . MET A 1 95 ? 1.461 -10.582 9.101 1.00 87.56 95 MET A O 1
ATOM 787 N N . GLU A 1 96 ? -0.578 -10.581 10.041 1.00 88.81 96 GLU A N 1
ATOM 788 C CA . GLU A 1 96 ? -1.291 -11.000 8.823 1.00 88.81 96 GLU A CA 1
ATOM 789 C C . GLU A 1 96 ? -1.149 -9.957 7.700 1.00 88.81 96 GLU A C 1
ATOM 791 O O . GLU A 1 96 ? -0.758 -10.294 6.582 1.00 88.81 96 GLU A O 1
ATOM 796 N N . GLY A 1 97 ? -1.407 -8.678 7.998 1.00 87.31 97 GLY A N 1
ATOM 797 C CA . GLY A 1 97 ? -1.244 -7.582 7.036 1.00 87.31 97 GLY A CA 1
ATOM 798 C C . GLY A 1 97 ? 0.204 -7.433 6.559 1.00 87.31 97 GLY A C 1
ATOM 799 O O . GLY A 1 97 ? 0.463 -7.266 5.368 1.00 87.31 97 GLY A O 1
ATOM 800 N N . GLY A 1 98 ? 1.167 -7.589 7.467 1.00 85.81 98 GLY A N 1
ATOM 801 C CA . GLY A 1 98 ? 2.593 -7.580 7.163 1.00 85.81 98 GLY A CA 1
ATOM 802 C C . GLY A 1 98 ? 2.998 -8.735 6.249 1.00 85.81 98 GLY A C 1
ATOM 803 O O . GLY A 1 98 ? 3.767 -8.526 5.312 1.00 85.81 98 GLY A O 1
ATOM 804 N N . ALA A 1 99 ? 2.434 -9.930 6.447 1.00 87.00 99 ALA A N 1
ATOM 805 C CA . ALA A 1 99 ? 2.647 -11.070 5.558 1.00 87.00 99 ALA A CA 1
ATOM 806 C C . ALA A 1 99 ? 2.101 -10.805 4.144 1.00 87.00 99 ALA A C 1
ATOM 808 O O . ALA A 1 99 ? 2.767 -11.131 3.158 1.00 87.00 99 ALA A O 1
ATOM 809 N N . ILE A 1 100 ? 0.940 -10.149 4.028 1.00 86.69 100 ILE A N 1
ATOM 810 C CA . ILE A 1 100 ? 0.382 -9.715 2.736 1.00 86.69 100 ILE A CA 1
ATOM 811 C C . ILE A 1 100 ? 1.332 -8.721 2.057 1.00 86.69 100 ILE A C 1
ATOM 813 O O . ILE A 1 100 ? 1.709 -8.929 0.902 1.00 86.69 100 ILE A O 1
ATOM 817 N N . ALA A 1 101 ? 1.787 -7.691 2.773 1.00 86.81 101 ALA A N 1
ATO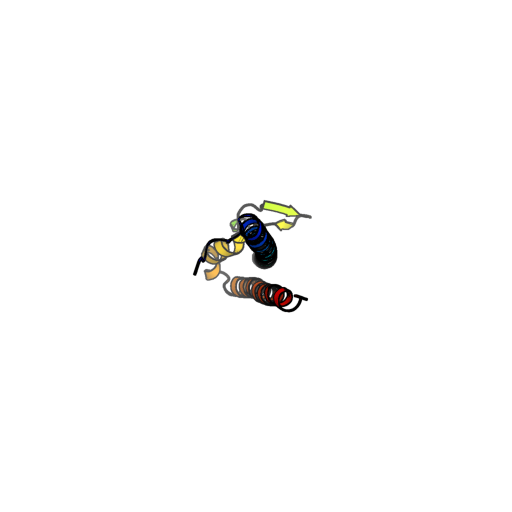M 818 C CA . ALA A 1 101 ? 2.727 -6.712 2.231 1.00 86.81 101 ALA A CA 1
ATOM 819 C C . ALA A 1 101 ? 4.052 -7.366 1.789 1.00 86.81 101 ALA A C 1
ATOM 821 O O . ALA A 1 101 ? 4.536 -7.107 0.686 1.00 86.81 101 ALA A O 1
ATOM 822 N N . ALA A 1 102 ? 4.608 -8.268 2.605 1.00 84.62 102 ALA A N 1
ATOM 823 C CA . ALA A 1 102 ? 5.840 -8.992 2.299 1.00 84.62 102 ALA A CA 1
ATOM 824 C C . ALA A 1 102 ? 5.697 -9.890 1.061 1.00 84.62 102 ALA A C 1
ATOM 826 O O . ALA A 1 102 ? 6.612 -9.948 0.238 1.00 84.62 102 ALA A O 1
ATOM 827 N N . SER A 1 103 ? 4.543 -10.542 0.882 1.00 83.19 103 SER A N 1
ATOM 828 C CA . SER A 1 103 ? 4.274 -11.378 -0.294 1.00 83.19 103 SER A CA 1
ATOM 829 C C . SER A 1 103 ? 4.356 -10.590 -1.608 1.00 83.19 103 SER A C 1
ATOM 831 O O . SER A 1 103 ? 4.917 -11.077 -2.592 1.00 83.19 103 SER A O 1
ATOM 833 N N . GLY A 1 104 ? 3.898 -9.334 -1.611 1.00 75.56 104 GLY A N 1
ATOM 834 C CA . GLY A 1 104 ? 4.016 -8.451 -2.769 1.00 75.56 104 GLY A CA 1
ATOM 835 C C . GLY A 1 104 ? 5.457 -8.084 -3.113 1.00 75.56 104 GLY A C 1
ATOM 836 O O . GLY A 1 104 ? 5.809 -8.026 -4.290 1.00 75.56 104 GLY A O 1
ATOM 837 N N . SER A 1 105 ? 6.318 -7.916 -2.106 1.00 74.50 105 SER A N 1
ATOM 838 C CA . SER A 1 105 ? 7.749 -7.663 -2.311 1.00 74.50 105 SER A CA 1
ATOM 839 C C . SER A 1 105 ? 8.453 -8.842 -2.990 1.00 74.50 105 SER A C 1
ATOM 841 O O . SER A 1 105 ? 9.263 -8.628 -3.890 1.00 74.50 105 SER A O 1
ATOM 843 N N . PHE A 1 106 ? 8.109 -10.087 -2.638 1.00 76.62 106 PHE A N 1
ATOM 844 C CA . PHE A 1 106 ? 8.653 -11.273 -3.315 1.00 76.62 106 PHE A CA 1
ATOM 845 C C . PHE A 1 106 ? 8.232 -11.347 -4.788 1.00 76.62 106 PHE A C 1
ATOM 847 O O . PHE A 1 106 ? 9.054 -11.661 -5.650 1.00 76.62 106 PHE A O 1
ATOM 854 N N . ILE A 1 107 ? 6.977 -11.003 -5.094 1.00 74.12 107 ILE A N 1
ATOM 855 C CA . ILE A 1 107 ? 6.491 -10.919 -6.478 1.00 74.12 107 ILE A CA 1
ATOM 856 C C . ILE A 1 107 ? 7.238 -9.819 -7.247 1.00 74.12 107 ILE A C 1
ATOM 858 O O . ILE A 1 107 ? 7.628 -10.030 -8.395 1.00 74.12 107 ILE A O 1
ATOM 862 N N . ALA A 1 108 ? 7.485 -8.667 -6.620 1.00 72.50 108 ALA A N 1
ATOM 863 C CA . ALA A 1 108 ? 8.213 -7.566 -7.244 1.00 72.50 108 ALA A CA 1
ATOM 864 C C . ALA A 1 108 ? 9.656 -7.953 -7.620 1.00 72.50 108 ALA A C 1
ATOM 866 O O . ALA A 1 108 ? 10.099 -7.628 -8.722 1.00 72.50 108 ALA A O 1
ATOM 867 N N . ILE A 1 109 ? 10.354 -8.694 -6.749 1.00 73.06 109 ILE A N 1
ATOM 868 C CA . ILE A 1 109 ? 11.704 -9.219 -7.019 1.00 73.06 109 ILE A CA 1
ATOM 869 C C . ILE A 1 109 ? 11.678 -10.159 -8.234 1.00 73.06 109 ILE A C 1
ATOM 871 O O . ILE A 1 109 ? 12.427 -9.961 -9.186 1.00 73.06 109 ILE A O 1
ATOM 875 N N . ALA A 1 110 ? 10.745 -11.116 -8.266 1.00 72.88 110 ALA A N 1
ATOM 876 C CA . ALA A 1 110 ? 10.620 -12.052 -9.386 1.00 72.88 110 ALA A CA 1
ATOM 877 C C . ALA A 1 110 ? 10.314 -11.359 -10.732 1.00 72.88 110 ALA A C 1
ATOM 879 O O . ALA A 1 110 ? 10.770 -11.801 -11.789 1.00 72.88 110 ALA A O 1
ATOM 880 N N . VAL A 1 111 ? 9.537 -10.270 -10.716 1.00 70.12 111 VAL A N 1
ATOM 881 C CA . VAL A 1 111 ? 9.214 -9.481 -11.919 1.00 70.12 111 VAL A CA 1
ATOM 882 C C . VAL A 1 111 ? 10.415 -8.667 -12.402 1.00 70.12 111 VAL A C 1
ATOM 884 O O . VAL A 1 111 ? 10.629 -8.578 -13.613 1.00 70.12 111 VAL A O 1
ATOM 887 N N . ALA A 1 112 ? 11.209 -8.107 -11.487 1.00 71.94 112 ALA A N 1
ATOM 888 C CA . ALA A 1 112 ? 12.411 -7.352 -11.833 1.00 71.94 112 ALA A CA 1
ATOM 889 C C . ALA A 1 112 ? 13.430 -8.223 -12.592 1.00 71.94 112 ALA A C 1
ATOM 891 O O . ALA A 1 112 ? 13.971 -7.790 -13.614 1.00 71.94 112 ALA A O 1
ATOM 892 N N . ASP A 1 113 ? 13.608 -9.475 -12.163 1.00 66.25 113 ASP A N 1
ATOM 893 C CA . ASP A 1 113 ? 14.580 -10.404 -12.752 1.00 66.25 113 ASP A CA 1
ATOM 894 C C . ASP A 1 113 ? 14.169 -10.904 -14.146 1.00 66.25 113 ASP A C 1
ATOM 896 O O . ASP A 1 113 ? 15.011 -11.107 -15.027 1.00 66.25 113 ASP A O 1
ATOM 900 N N . ARG A 1 114 ? 12.862 -11.050 -14.401 1.00 57.50 114 ARG A N 1
ATOM 901 C CA . ARG A 1 114 ? 12.342 -11.599 -15.667 1.00 57.50 114 ARG A CA 1
ATOM 902 C C . ARG A 1 114 ? 12.686 -10.742 -16.892 1.00 57.50 114 ARG A C 1
ATOM 904 O O . ARG A 1 114 ? 12.716 -11.261 -18.004 1.00 57.50 114 ARG A O 1
ATOM 911 N N . ALA A 1 115 ? 12.981 -9.457 -16.709 1.00 56.31 115 ALA A N 1
ATOM 912 C CA . ALA A 1 115 ? 13.376 -8.555 -17.791 1.00 56.31 115 ALA A CA 1
ATOM 913 C C . ALA A 1 115 ? 14.881 -8.610 -18.132 1.00 56.31 115 ALA A C 1
ATOM 915 O O . ALA A 1 115 ? 15.280 -8.108 -19.183 1.00 56.31 115 ALA A O 1
ATOM 916 N N . LEU A 1 116 ? 15.726 -9.221 -17.287 1.00 55.31 116 LEU A N 1
ATOM 917 C CA . LEU A 1 116 ? 17.164 -9.362 -17.559 1.00 55.31 116 LEU A CA 1
ATOM 918 C C . LEU A 1 116 ? 17.472 -10.555 -18.485 1.00 55.31 116 LEU A C 1
ATOM 920 O O . LEU A 1 116 ? 18.466 -10.523 -19.203 1.00 55.31 116 LEU A O 1
ATOM 924 N N . LEU A 1 117 ? 16.599 -11.570 -18.516 1.00 57.19 117 LEU A N 1
ATOM 925 C CA . LEU A 1 117 ? 16.748 -12.778 -19.346 1.00 57.19 117 LEU A CA 1
ATOM 926 C C . LEU A 1 117 ? 16.078 -12.678 -20.728 1.00 57.19 117 LEU A C 1
ATOM 928 O O . LEU A 1 117 ? 16.256 -13.563 -21.559 1.00 57.19 117 LEU A O 1
ATOM 932 N N . VAL A 1 118 ? 15.322 -11.608 -20.992 1.00 57.69 118 VAL A N 1
ATOM 933 C CA . VAL A 1 118 ? 14.679 -11.338 -22.291 1.00 57.69 118 VAL A CA 1
ATOM 934 C C . VAL A 1 118 ? 15.395 -10.171 -22.972 1.00 57.69 118 VAL A C 1
ATOM 936 O O . VAL A 1 118 ? 14.799 -9.151 -23.313 1.00 57.69 118 VAL A O 1
ATOM 939 N N . ARG A 1 119 ? 16.713 -10.294 -23.120 1.00 49.25 119 ARG A N 1
ATOM 940 C CA . ARG A 1 119 ? 17.494 -9.440 -24.017 1.00 49.25 119 ARG A CA 1
ATOM 941 C C . ARG A 1 119 ? 17.944 -10.305 -25.201 1.00 49.25 119 ARG A C 1
ATOM 943 O O . ARG A 1 119 ? 18.652 -11.276 -24.940 1.00 49.25 119 ARG A O 1
ATOM 950 N N . PRO A 1 120 ? 17.477 -10.052 -26.440 1.00 54.84 120 PRO A N 1
ATOM 951 C CA . PRO A 1 120 ? 18.086 -10.646 -27.628 1.00 54.84 120 PRO A CA 1
ATOM 952 C C . PRO A 1 120 ? 19.509 -10.119 -27.840 1.00 54.84 120 PRO A C 1
ATOM 954 O O . PRO A 1 120 ? 19.775 -8.959 -27.440 1.00 54.84 120 PRO A O 1
#

pLDDT: mean 79.72, std 10.71, range [45.88, 91.56]

Foldseek 3Di:
DDPPPPPPVVVVVVVVVVVVVVVVVVVVVVVLVVQLVVLLLVLLQVLVLQLCVVVVVDCVLDAAPDADPNRGRHHSCSLVVCCVVCCVPPVVSNVVSVVSSVVSNVVSVVVSVVVVVPDD

Radius of gyration: 24.43 Å; chains: 1; bounding box: 76×27×60 Å

Secondary structure (DSSP, 8-state):
-------HHHHHHHHHHHHHHHHHHHHHHHHHHHHHHHHHHHHHHHHHHHHHHHTTT-GGG---SEEETTEEEPPTTHHHHHHHHHTTT-HHHHHHHHHHHHHHHHHHHHHHHHTTS---

Sequence (120 aa):
MNPALSLPFLDIFSRRSEVSEVVSATRVLWGQIIVVFTIVLVAVWAATQWTAWRLGFQGQLGSPWFEVAGLPLYPPPAFFWWWYFFDAYAPHVFMEGGAIAASGSFIAIAVADRALLVRP